Protein AF-A0A4Y2KLJ6-F1 (afdb_monomer_lite)

Radius of gyration: 30.74 Å; chains: 1; bounding box: 47×65×74 Å

Structure (mmCIF, N/CA/C/O backbone):
data_AF-A0A4Y2KLJ6-F1
#
_entry.id   AF-A0A4Y2KLJ6-F1
#
loop_
_atom_site.group_PDB
_atom_site.id
_atom_site.type_symbol
_atom_site.label_atom_id
_atom_site.label_alt_id
_atom_site.label_comp_id
_atom_site.label_asym_id
_atom_site.label_entity_id
_atom_site.label_seq_id
_atom_site.pdbx_PDB_ins_code
_atom_site.Cartn_x
_atom_site.Cartn_y
_atom_site.Cartn_z
_atom_site.occupancy
_atom_site.B_iso_or_equiv
_atom_site.auth_seq_id
_atom_site.auth_comp_id
_atom_site.auth_asym_id
_atom_site.auth_atom_id
_atom_site.pdbx_PDB_model_num
ATOM 1 N N . MET A 1 1 ? 21.757 -19.294 1.440 1.00 37.88 1 MET A N 1
ATOM 2 C CA . MET A 1 1 ? 22.045 -17.991 0.800 1.00 37.88 1 MET A CA 1
ATOM 3 C C . MET A 1 1 ? 21.871 -16.906 1.852 1.00 37.88 1 MET A C 1
ATOM 5 O O . MET A 1 1 ? 20.777 -16.775 2.381 1.00 37.88 1 MET A O 1
ATOM 9 N N . LEU A 1 2 ? 22.947 -16.217 2.240 1.00 45.12 2 LEU A N 1
ATOM 10 C CA . LEU A 1 2 ? 22.924 -15.221 3.318 1.00 45.12 2 LEU A CA 1
ATOM 11 C C . LEU A 1 2 ? 22.179 -13.954 2.871 1.00 45.12 2 LEU A C 1
ATOM 13 O O . LEU A 1 2 ? 22.654 -13.219 2.003 1.00 45.12 2 LEU A O 1
ATOM 17 N N . GLY A 1 3 ? 21.013 -13.710 3.471 1.00 47.66 3 GLY A N 1
ATOM 18 C CA . GLY A 1 3 ? 20.282 -12.454 3.339 1.00 47.66 3 GLY A CA 1
ATOM 19 C C . GLY A 1 3 ? 21.118 -11.306 3.898 1.00 47.66 3 GLY A C 1
ATOM 20 O O . GLY A 1 3 ? 21.545 -11.335 5.051 1.00 47.66 3 GLY A O 1
ATOM 21 N N . LYS A 1 4 ? 21.400 -10.297 3.072 1.00 58.03 4 LYS A N 1
ATOM 22 C CA . LYS A 1 4 ? 22.107 -9.094 3.522 1.00 58.03 4 LYS A CA 1
ATOM 23 C C . LYS A 1 4 ? 21.175 -8.294 4.430 1.00 58.03 4 LYS A C 1
ATOM 25 O O . LYS A 1 4 ? 20.073 -7.938 4.027 1.00 58.03 4 LYS A O 1
ATOM 30 N N . CYS A 1 5 ? 21.636 -8.001 5.643 1.00 45.81 5 CYS A N 1
ATOM 31 C CA . CYS A 1 5 ? 20.927 -7.161 6.601 1.00 45.81 5 CYS A CA 1
ATOM 32 C C . CYS A 1 5 ? 20.663 -5.763 6.004 1.00 45.81 5 CYS A C 1
ATOM 34 O O . CYS A 1 5 ? 21.572 -5.123 5.460 1.00 45.81 5 CYS A O 1
ATOM 36 N N . LEU A 1 6 ? 19.422 -5.277 6.113 1.00 54.56 6 LEU A N 1
ATOM 37 C CA . LEU A 1 6 ? 19.006 -3.955 5.626 1.00 54.56 6 LEU A CA 1
ATOM 38 C C . LEU A 1 6 ? 19.846 -2.832 6.266 1.00 54.56 6 LEU A C 1
ATOM 40 O O . LEU A 1 6 ? 20.219 -1.877 5.585 1.00 54.56 6 LEU A O 1
ATOM 44 N N . MET A 1 7 ? 20.261 -3.011 7.527 1.00 50.78 7 MET A N 1
ATOM 45 C CA . MET A 1 7 ? 21.171 -2.094 8.225 1.00 50.78 7 MET A CA 1
ATOM 46 C C . MET A 1 7 ? 22.551 -2.001 7.570 1.00 50.78 7 MET A C 1
ATOM 48 O O . MET A 1 7 ? 23.080 -0.904 7.405 1.00 50.78 7 MET A O 1
ATOM 52 N N . CYS A 1 8 ? 23.113 -3.117 7.096 1.00 51.12 8 CYS A N 1
ATOM 53 C CA . CYS A 1 8 ? 24.394 -3.102 6.380 1.00 51.12 8 CYS A CA 1
ATOM 54 C C . CYS A 1 8 ? 24.292 -2.397 5.018 1.00 51.12 8 CYS A C 1
ATOM 56 O O . CYS A 1 8 ? 25.277 -1.850 4.526 1.00 51.12 8 CYS A O 1
ATOM 58 N N . THR A 1 9 ? 23.107 -2.402 4.402 1.00 56.25 9 THR A N 1
ATOM 59 C CA . THR A 1 9 ? 22.861 -1.735 3.114 1.00 56.25 9 THR A CA 1
ATOM 60 C C . THR A 1 9 ? 22.688 -0.224 3.291 1.00 56.25 9 THR A C 1
ATOM 62 O O . THR A 1 9 ? 23.168 0.550 2.465 1.00 56.25 9 THR A O 1
ATOM 65 N N . LEU A 1 10 ? 22.070 0.206 4.397 1.00 55.09 10 LEU A N 1
ATOM 66 C CA . LEU A 1 10 ? 21.940 1.619 4.758 1.00 55.09 10 LEU A CA 1
ATOM 67 C C . LEU A 1 10 ? 23.275 2.221 5.218 1.00 55.09 10 LEU A C 1
ATOM 69 O O . LEU A 1 10 ? 23.606 3.319 4.777 1.00 55.09 10 LEU A O 1
ATOM 73 N N . ASN A 1 11 ? 24.089 1.495 5.996 1.00 49.66 11 ASN A N 1
ATOM 74 C CA . ASN A 1 11 ? 25.393 1.994 6.460 1.00 49.66 11 ASN A CA 1
ATOM 75 C C . ASN A 1 11 ? 26.340 2.358 5.304 1.00 49.66 11 ASN A C 1
ATOM 77 O O . ASN A 1 11 ? 26.955 3.420 5.326 1.00 49.66 11 ASN A O 1
ATOM 81 N N . LYS A 1 12 ? 26.361 1.560 4.226 1.00 51.19 12 LYS A N 1
ATOM 82 C CA . LYS A 1 12 ? 27.121 1.883 3.000 1.00 51.19 12 LYS A CA 1
ATOM 83 C C . LYS A 1 12 ? 26.663 3.175 2.313 1.00 51.19 12 LYS A C 1
ATOM 85 O O . LYS A 1 12 ? 27.420 3.784 1.563 1.00 51.19 12 LYS A O 1
ATOM 90 N N . ARG A 1 13 ? 25.414 3.599 2.534 1.00 51.31 13 ARG A N 1
ATOM 91 C CA . ARG A 1 13 ? 24.865 4.858 2.009 1.00 51.31 13 ARG A CA 1
ATOM 92 C C . ARG A 1 13 ? 25.267 6.061 2.870 1.00 51.31 13 A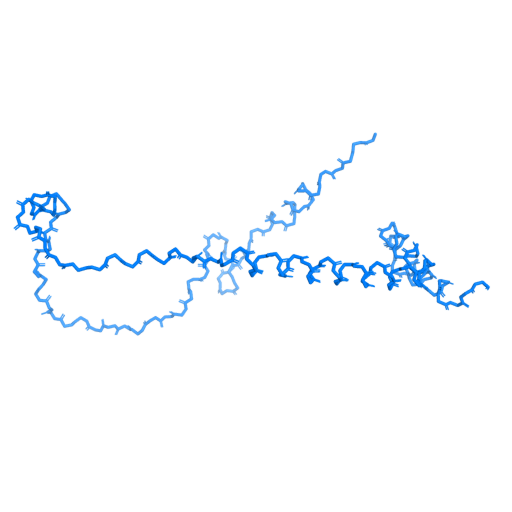RG A C 1
ATOM 94 O O . ARG A 1 13 ? 25.437 7.146 2.323 1.00 51.31 13 ARG A O 1
ATOM 101 N N . PHE A 1 14 ? 25.463 5.850 4.173 1.00 52.38 14 PHE A N 1
ATOM 102 C CA . PHE A 1 14 ? 25.909 6.857 5.146 1.00 52.38 14 PHE A CA 1
ATOM 103 C C . PHE A 1 14 ? 27.439 6.990 5.266 1.00 52.38 14 PHE A C 1
ATOM 105 O O . PHE A 1 14 ? 27.917 7.961 5.844 1.00 52.38 14 PHE A O 1
ATOM 112 N N . GLU A 1 15 ? 28.225 6.086 4.668 1.00 51.41 15 GLU A N 1
ATOM 113 C CA . GLU A 1 15 ? 29.695 6.207 4.587 1.00 51.41 15 GLU A CA 1
ATOM 114 C C . GLU A 1 15 ? 30.175 7.458 3.825 1.00 51.41 15 GLU A C 1
ATOM 116 O O . GLU A 1 15 ? 31.331 7.866 3.957 1.00 51.41 15 GLU A O 1
ATOM 121 N N . ARG A 1 16 ? 29.296 8.134 3.072 1.00 56.25 16 ARG A N 1
ATOM 122 C CA . ARG A 1 16 ? 29.578 9.494 2.601 1.00 56.25 16 ARG A CA 1
ATOM 123 C C . ARG A 1 16 ? 29.320 10.468 3.743 1.00 56.25 16 ARG A C 1
ATOM 125 O O . ARG A 1 16 ? 28.191 10.910 3.940 1.00 56.25 16 ARG A O 1
ATOM 132 N N . LYS A 1 17 ? 30.379 10.827 4.472 1.00 57.84 17 LYS A N 1
ATOM 133 C CA . LYS A 1 17 ? 30.322 11.923 5.446 1.00 57.84 17 LYS A CA 1
ATOM 134 C C . LYS A 1 17 ? 29.745 13.171 4.754 1.00 57.84 17 LYS A C 1
ATOM 136 O O . LYS A 1 17 ? 30.293 13.565 3.717 1.00 57.84 17 LYS A O 1
ATOM 141 N N . PRO A 1 18 ? 28.661 13.777 5.272 1.00 65.19 18 PRO A N 1
ATOM 142 C CA . PRO A 1 18 ? 28.115 14.994 4.691 1.00 65.19 18 PRO A CA 1
ATOM 143 C C . PRO A 1 18 ? 29.198 16.075 4.714 1.00 65.19 18 PRO A C 1
ATOM 145 O O . PRO A 1 18 ? 29.847 16.300 5.739 1.00 65.19 18 PRO A O 1
ATOM 148 N N . LYS A 1 19 ? 29.433 16.687 3.554 1.00 67.38 19 LYS A N 1
ATOM 149 C CA . LYS A 1 19 ? 30.350 17.816 3.405 1.00 67.38 19 LYS A CA 1
ATOM 150 C C . LYS A 1 19 ? 29.573 19.096 3.654 1.00 67.38 19 LYS A C 1
ATOM 152 O O . LYS A 1 19 ? 28.435 19.215 3.208 1.00 67.38 19 LYS A O 1
ATOM 157 N N . CYS A 1 20 ? 30.185 20.047 4.346 1.00 67.12 20 CYS A N 1
ATOM 158 C CA . CYS A 1 20 ? 29.628 21.387 4.453 1.00 67.12 20 CYS A CA 1
ATOM 159 C C . CYS A 1 20 ? 29.524 22.003 3.049 1.00 67.12 20 CYS A C 1
ATOM 161 O O . CYS A 1 20 ? 30.530 22.084 2.348 1.00 67.12 20 CYS A O 1
ATOM 163 N N . GLU A 1 21 ? 28.342 22.463 2.640 1.00 61.34 21 GLU A N 1
ATOM 164 C CA . GLU A 1 21 ? 28.148 23.094 1.322 1.00 61.34 21 GLU A CA 1
ATOM 165 C C . GLU A 1 21 ? 28.943 24.399 1.166 1.00 61.34 21 GLU A C 1
ATOM 167 O O . GLU A 1 21 ? 29.228 24.814 0.049 1.00 61.34 21 GLU A O 1
ATOM 172 N N . ASN A 1 22 ? 29.349 25.019 2.280 1.00 55.06 22 ASN A N 1
ATOM 173 C CA . ASN A 1 22 ? 30.054 26.298 2.282 1.00 55.06 22 ASN A CA 1
ATOM 174 C C . ASN A 1 22 ? 31.592 26.160 2.277 1.00 55.06 22 ASN A C 1
ATOM 176 O O . ASN A 1 22 ? 32.279 27.046 1.784 1.00 55.06 22 ASN A O 1
ATOM 180 N N . CYS A 1 23 ? 32.153 25.070 2.821 1.00 73.62 23 CYS A N 1
ATOM 181 C CA . CYS A 1 23 ? 33.615 24.881 2.897 1.00 73.62 23 CYS A CA 1
ATOM 182 C C . CYS A 1 23 ? 34.134 23.520 2.404 1.00 73.62 23 CYS A C 1
ATOM 184 O O . CYS A 1 23 ? 35.340 23.327 2.307 1.00 73.62 23 CYS A O 1
ATOM 186 N N . GLY A 1 24 ? 33.265 22.560 2.079 1.00 61.75 24 GLY A N 1
ATOM 187 C CA . GLY A 1 24 ? 33.649 21.261 1.513 1.00 61.75 24 GLY A CA 1
ATOM 188 C C . GLY A 1 24 ? 34.260 20.251 2.496 1.00 61.75 24 GLY A C 1
AT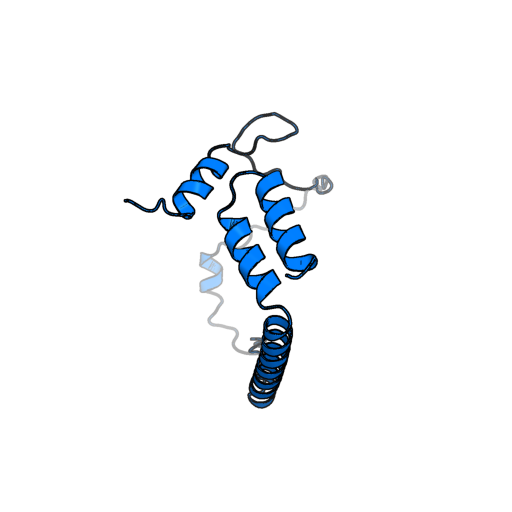OM 189 O O . GLY A 1 24 ? 34.492 19.102 2.107 1.00 61.75 24 GLY A O 1
ATOM 190 N N . GLU A 1 25 ? 34.484 20.631 3.756 1.00 67.00 25 GLU A N 1
ATOM 191 C CA . GLU A 1 25 ? 35.043 19.762 4.798 1.00 67.00 25 GLU A CA 1
ATOM 192 C C . GLU A 1 25 ? 33.980 18.865 5.459 1.00 67.00 25 GLU A C 1
ATOM 194 O O . GLU A 1 25 ? 32.787 19.183 5.497 1.00 67.00 25 GLU A O 1
ATOM 199 N N . THR A 1 26 ? 34.419 17.719 5.993 1.00 66.00 26 THR A N 1
ATOM 200 C CA . THR A 1 26 ? 33.578 16.762 6.731 1.00 66.00 26 THR A CA 1
ATOM 201 C C . THR A 1 26 ? 33.891 16.830 8.222 1.00 66.00 26 THR A C 1
ATOM 203 O O . THR A 1 26 ? 35.043 16.616 8.590 1.00 66.00 26 THR A O 1
ATOM 206 N N . GLY A 1 27 ? 32.890 17.030 9.085 1.00 63.69 27 GLY A N 1
ATOM 207 C CA . GLY A 1 27 ? 33.089 16.979 10.545 1.00 63.69 27 GLY A CA 1
ATOM 208 C C . GLY A 1 27 ? 32.370 18.051 11.364 1.00 63.69 27 GLY A C 1
ATOM 209 O O . GLY A 1 27 ? 32.387 17.971 12.589 1.00 63.69 27 GLY A O 1
ATOM 210 N N . HIS A 1 28 ? 31.699 19.013 10.726 1.00 55.03 28 HIS A N 1
ATOM 211 C CA . HIS A 1 28 ? 30.975 20.072 11.430 1.00 55.03 28 HIS A CA 1
ATOM 212 C C . HIS A 1 28 ? 29.508 20.103 10.997 1.00 55.03 28 HIS A C 1
ATOM 214 O O . HIS A 1 28 ? 29.199 20.261 9.817 1.00 55.03 28 HIS A O 1
ATOM 220 N N . LEU A 1 29 ? 28.596 19.945 11.960 1.00 53.91 29 LEU A N 1
ATOM 221 C CA . LEU A 1 29 ? 27.190 20.284 11.764 1.00 53.91 29 LEU A CA 1
ATOM 222 C C . LEU A 1 29 ? 27.107 21.811 11.695 1.00 53.91 29 LEU A C 1
ATOM 224 O O . LEU A 1 29 ? 27.575 22.492 12.608 1.00 53.91 29 LEU A O 1
ATOM 228 N N . ALA A 1 30 ? 26.570 22.342 10.597 1.00 51.56 30 ALA A N 1
ATOM 229 C CA . ALA A 1 30 ? 26.418 23.777 10.402 1.00 51.56 30 ALA A CA 1
ATOM 230 C C . ALA A 1 30 ? 25.616 24.377 11.569 1.00 51.56 30 ALA A C 1
ATOM 232 O O . ALA A 1 30 ? 24.426 24.102 11.730 1.00 51.56 30 ALA A O 1
ATOM 233 N N . ALA A 1 31 ? 26.284 25.178 12.402 1.00 50.94 31 ALA A N 1
ATOM 234 C CA . ALA A 1 31 ? 25.640 25.927 13.467 1.00 50.94 31 ALA A CA 1
ATOM 235 C C . ALA A 1 31 ? 24.716 26.975 12.831 1.00 50.94 31 ALA A C 1
ATOM 237 O O . ALA A 1 31 ? 25.163 27.877 12.120 1.00 50.94 31 ALA A O 1
ATOM 238 N N . GLY A 1 32 ? 23.411 26.811 13.039 1.00 49.94 32 GLY A N 1
ATOM 239 C CA . GLY A 1 32 ? 22.394 27.717 12.527 1.00 49.94 32 GLY A CA 1
ATOM 240 C C . GLY A 1 32 ? 22.556 29.141 13.066 1.00 49.94 32 GLY A C 1
ATOM 241 O O . GLY A 1 32 ? 22.803 29.331 14.249 1.00 49.94 32 GLY A O 1
ATOM 242 N N . LYS A 1 33 ? 22.370 30.104 12.153 1.00 49.88 33 LYS A N 1
ATOM 243 C CA . LYS A 1 33 ? 22.026 31.530 12.324 1.00 49.88 33 LYS A CA 1
ATOM 244 C C . LYS A 1 33 ? 22.775 32.300 13.427 1.00 49.88 33 LYS A C 1
ATOM 246 O O . LYS A 1 33 ? 22.534 32.139 14.617 1.00 49.88 33 LYS A O 1
ATOM 251 N N . ALA A 1 34 ? 23.607 33.247 12.989 1.00 52.81 34 ALA A N 1
ATOM 252 C CA . ALA A 1 34 ? 24.262 34.233 13.842 1.00 52.81 34 ALA A CA 1
ATOM 253 C C . ALA A 1 34 ? 23.248 34.992 14.721 1.00 52.81 34 ALA A C 1
ATOM 255 O O . ALA A 1 34 ? 22.353 35.672 14.219 1.00 52.81 34 ALA A O 1
ATOM 256 N N . LEU A 1 35 ? 23.422 34.886 16.038 1.00 58.53 35 LEU A N 1
ATOM 257 C CA . LEU A 1 35 ? 22.804 35.777 17.018 1.00 58.53 35 LEU A CA 1
ATOM 258 C C . LEU A 1 35 ? 23.509 37.145 16.959 1.00 58.53 35 LEU A C 1
ATOM 260 O O . LEU A 1 35 ? 24.723 37.186 16.734 1.00 58.53 35 LEU A O 1
ATOM 264 N N . PRO A 1 36 ? 22.797 38.270 17.156 1.00 51.47 36 PRO A N 1
ATOM 265 C CA . PRO A 1 36 ? 23.413 39.590 17.114 1.00 51.47 36 PRO A CA 1
ATOM 266 C C . PRO A 1 36 ? 24.541 39.700 18.147 1.00 51.47 36 PRO A C 1
ATOM 268 O O . PRO A 1 36 ? 24.397 39.305 19.305 1.00 51.47 36 PRO A O 1
ATOM 271 N N . VAL A 1 37 ? 25.674 40.257 17.713 1.00 47.09 37 VAL A N 1
ATOM 272 C CA . VAL A 1 37 ? 26.831 40.537 18.567 1.00 47.09 37 VAL A CA 1
ATOM 273 C C . VAL A 1 37 ? 26.428 41.582 19.605 1.00 47.09 37 VAL A C 1
ATOM 275 O O . VAL A 1 37 ? 26.366 42.778 19.321 1.00 47.09 37 VAL A O 1
ATOM 278 N N . ILE A 1 38 ? 26.163 41.130 20.829 1.00 55.69 38 ILE A N 1
ATOM 279 C CA . ILE A 1 38 ? 26.027 42.005 21.992 1.00 55.69 38 ILE A CA 1
ATOM 280 C C . ILE A 1 38 ? 27.408 42.623 22.248 1.00 55.69 38 ILE A C 1
ATOM 282 O O . ILE A 1 38 ? 28.347 41.936 22.659 1.00 55.69 38 ILE A O 1
ATOM 286 N N . LYS A 1 39 ? 27.558 43.925 21.980 1.00 49.78 39 LYS A N 1
ATOM 287 C CA . LYS A 1 39 ? 28.754 44.682 22.375 1.00 49.78 39 LYS A CA 1
ATOM 288 C C . LYS A 1 39 ? 28.840 44.669 23.904 1.00 49.78 39 LYS A C 1
ATOM 290 O O . LYS A 1 39 ? 27.878 45.028 24.578 1.00 49.78 39 LYS A O 1
ATOM 295 N N . LYS A 1 40 ? 29.980 44.238 24.451 1.00 50.59 40 LYS A N 1
ATOM 296 C CA . LYS A 1 40 ? 30.223 44.194 25.899 1.00 50.59 40 LYS A CA 1
ATOM 297 C C . LYS A 1 40 ? 30.179 45.612 26.478 1.00 50.59 40 LYS A C 1
ATOM 299 O O . LYS A 1 40 ? 31.126 46.372 26.303 1.00 50.59 40 LYS A O 1
ATOM 304 N N . THR A 1 41 ? 29.122 45.955 27.203 1.00 51.72 41 THR A N 1
ATOM 305 C CA . THR A 1 41 ? 29.221 46.916 28.307 1.00 51.72 41 THR A CA 1
ATOM 306 C C . THR A 1 41 ? 29.976 46.244 29.463 1.00 51.72 41 THR A C 1
ATOM 308 O O . THR A 1 41 ? 29.824 45.032 29.661 1.00 51.72 41 THR A O 1
ATOM 311 N N . PRO A 1 42 ? 30.821 46.964 30.224 1.00 46.62 42 PRO A N 1
ATOM 312 C CA . PRO A 1 42 ? 31.523 46.393 31.366 1.00 46.62 42 PRO A CA 1
ATOM 313 C C . PRO A 1 42 ? 30.525 46.210 32.514 1.00 46.62 42 PRO A C 1
ATOM 315 O O . PRO A 1 42 ? 30.407 47.042 33.405 1.00 46.62 42 PRO A O 1
ATOM 318 N N . SER A 1 43 ? 29.753 45.126 32.468 1.00 49.00 43 SER A N 1
ATOM 319 C CA . SER A 1 43 ? 28.960 44.684 33.609 1.00 49.00 43 SER A CA 1
ATOM 320 C C . SER A 1 43 ? 29.891 43.940 34.559 1.00 49.00 43 SER A C 1
ATOM 322 O O . SER A 1 43 ? 30.439 42.887 34.222 1.00 49.00 43 SER A O 1
ATOM 324 N N . THR A 1 44 ? 30.121 44.532 35.727 1.00 55.47 44 THR A N 1
ATOM 325 C CA . THR A 1 44 ? 30.871 43.968 36.847 1.00 55.47 44 THR A CA 1
ATOM 326 C C . THR A 1 44 ? 30.257 42.615 37.212 1.00 55.47 44 THR A C 1
ATOM 328 O O . THR A 1 44 ? 29.229 42.545 37.882 1.00 55.47 44 THR A O 1
ATOM 331 N N . ARG A 1 45 ? 30.845 41.519 36.716 1.00 46.97 45 ARG A N 1
ATOM 332 C CA . ARG A 1 45 ? 30.406 40.156 37.035 1.00 46.97 45 ARG A CA 1
ATOM 333 C C . ARG A 1 45 ? 30.554 39.957 38.542 1.00 46.97 45 ARG A C 1
ATOM 335 O O . ARG A 1 45 ? 31.669 39.830 39.039 1.00 46.97 45 ARG A O 1
ATOM 342 N N . GLN A 1 46 ? 29.435 39.919 39.258 1.00 57.38 46 GLN A N 1
ATOM 343 C CA . GLN A 1 46 ? 29.410 39.401 40.621 1.00 57.38 46 GLN A CA 1
ATOM 344 C C . GLN A 1 46 ? 29.874 37.934 40.567 1.00 57.38 46 GLN A C 1
ATOM 346 O O . GLN A 1 46 ? 29.376 37.184 39.717 1.00 57.38 46 GLN A O 1
ATOM 351 N N . PRO A 1 47 ? 30.840 37.507 41.400 1.00 57.31 47 PRO A N 1
ATOM 352 C CA . PRO A 1 47 ? 31.262 36.115 41.453 1.00 57.31 47 PRO A CA 1
ATOM 353 C C . PRO A 1 47 ? 30.064 35.240 41.839 1.00 57.31 47 PRO A C 1
ATOM 355 O O . PRO A 1 47 ? 29.611 35.253 42.981 1.00 57.31 47 PRO A O 1
ATOM 358 N N . GLY A 1 48 ? 29.513 34.503 40.873 1.00 56.44 48 GLY A N 1
ATOM 359 C CA . GLY A 1 48 ? 28.434 33.555 41.133 1.00 56.44 48 GLY A CA 1
ATOM 360 C C . GLY A 1 48 ? 28.921 32.463 42.084 1.00 56.44 48 GLY A C 1
ATOM 361 O O . GLY A 1 48 ? 29.994 31.889 41.869 1.00 56.44 48 GLY A O 1
ATOM 362 N N . LYS A 1 49 ? 28.143 32.193 43.139 1.00 65.25 49 LYS A N 1
ATOM 363 C CA . LYS A 1 49 ? 28.406 31.115 44.101 1.00 65.25 49 LYS A CA 1
ATOM 364 C C . LYS A 1 49 ? 28.663 29.801 43.349 1.00 65.25 49 LYS A C 1
ATOM 366 O O . LYS A 1 49 ? 27.906 29.427 42.453 1.00 65.25 49 LYS A O 1
ATOM 371 N N . ARG A 1 50 ? 29.754 29.106 43.687 1.00 65.19 50 ARG A N 1
ATOM 372 C CA . ARG A 1 50 ? 30.110 27.811 43.075 1.00 65.19 50 ARG A CA 1
ATOM 373 C C . ARG A 1 50 ? 29.117 26.738 43.533 1.00 65.19 50 ARG A C 1
ATOM 375 O O . ARG A 1 50 ? 28.621 26.812 44.649 1.00 65.19 50 ARG A O 1
ATOM 382 N N . TYR A 1 51 ? 28.876 25.719 42.706 1.00 50.53 51 TYR A N 1
ATOM 383 C CA . TYR A 1 51 ? 27.885 24.644 42.919 1.00 50.53 51 TYR A CA 1
ATOM 384 C C . TYR A 1 51 ? 27.928 24.002 44.327 1.00 50.53 51 TYR A C 1
ATOM 386 O O . TYR A 1 51 ? 26.893 23.655 44.883 1.00 50.53 51 TYR A O 1
ATOM 394 N N . ALA A 1 52 ? 29.108 23.939 44.957 1.00 56.81 52 ALA A N 1
ATOM 395 C CA . ALA A 1 52 ? 29.289 23.444 46.327 1.00 56.81 52 ALA A CA 1
ATOM 396 C C . ALA A 1 52 ? 28.650 24.329 47.424 1.00 56.81 52 ALA A C 1
ATOM 398 O O . ALA A 1 52 ? 28.311 23.830 48.490 1.00 56.81 52 ALA A O 1
ATOM 399 N N . GLN A 1 53 ? 28.446 25.626 47.174 1.00 58.16 53 GLN A N 1
ATOM 400 C CA . GLN A 1 53 ? 27.787 26.553 48.106 1.00 58.16 53 GLN A CA 1
A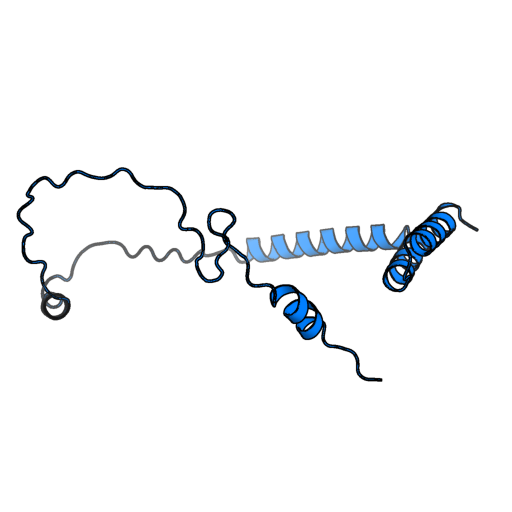TOM 401 C C . GLN A 1 53 ? 26.253 26.487 48.023 1.00 58.16 53 GLN A C 1
ATOM 403 O O . GLN A 1 53 ? 25.584 26.856 48.980 1.00 58.16 53 GLN A O 1
ATOM 408 N N . ALA A 1 54 ? 25.683 25.976 46.925 1.00 57.66 54 ALA A N 1
ATOM 409 C CA . ALA A 1 54 ? 24.231 25.831 46.763 1.00 57.66 54 ALA A CA 1
ATOM 410 C C . ALA A 1 54 ? 23.649 24.612 47.508 1.00 57.66 54 ALA A C 1
ATOM 412 O O . ALA A 1 54 ? 22.439 24.526 47.697 1.00 57.66 54 ALA A O 1
ATOM 413 N N . ALA A 1 55 ? 24.497 23.671 47.938 1.00 56.56 55 ALA A N 1
ATOM 414 C CA . ALA A 1 55 ? 24.086 22.507 48.724 1.00 56.56 55 ALA A CA 1
ATOM 415 C C . ALA A 1 55 ? 23.994 22.796 50.236 1.00 56.56 55 ALA A C 1
ATOM 417 O O . ALA A 1 55 ? 23.257 22.108 50.933 1.00 56.56 55 ALA A O 1
ATOM 418 N N . ALA A 1 56 ? 24.696 23.822 50.736 1.00 55.38 56 ALA A N 1
ATOM 419 C CA . ALA A 1 56 ? 24.686 24.202 52.153 1.00 55.38 56 ALA A CA 1
ATOM 420 C C . ALA A 1 56 ? 23.523 25.144 52.535 1.00 55.38 56 ALA A C 1
ATOM 422 O O . ALA A 1 56 ? 23.138 25.195 53.697 1.00 55.38 56 ALA A O 1
ATOM 423 N N . ASP A 1 57 ? 22.931 25.853 51.564 1.00 52.38 57 ASP A N 1
ATOM 424 C CA . ASP A 1 57 ? 21.813 26.792 51.785 1.00 52.38 57 ASP A CA 1
ATOM 425 C C . ASP A 1 57 ? 20.424 26.095 51.802 1.00 52.38 57 ASP A C 1
ATOM 427 O O . ASP A 1 57 ? 19.403 26.751 52.005 1.00 52.38 57 ASP A O 1
ATOM 431 N N . LYS A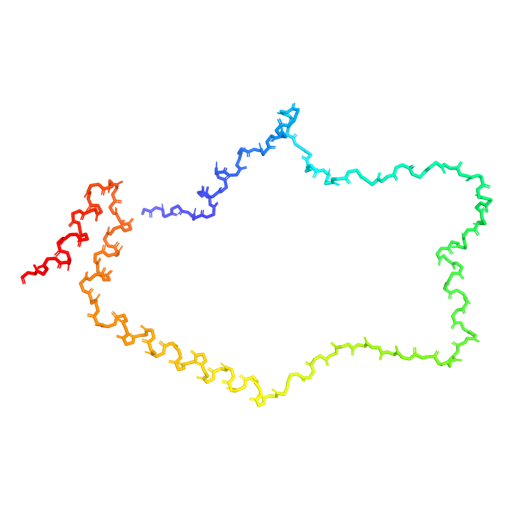 1 58 ? 20.348 24.763 51.614 1.00 53.06 58 LYS A N 1
ATOM 432 C CA . LYS A 1 58 ? 19.072 24.012 51.558 1.00 53.06 58 LYS A CA 1
ATOM 433 C C . LYS A 1 58 ? 18.466 23.638 52.916 1.00 53.06 58 LYS A C 1
ATOM 435 O O . LYS A 1 58 ? 17.346 23.148 52.946 1.00 53.06 58 LYS A O 1
ATOM 440 N N . THR A 1 59 ? 19.141 23.888 54.036 1.00 48.78 59 THR A N 1
ATOM 441 C CA . THR A 1 59 ? 18.621 23.553 55.378 1.00 48.78 59 THR A CA 1
ATOM 442 C C . THR A 1 59 ? 17.939 24.722 56.091 1.00 48.78 59 THR A C 1
ATOM 444 O O . THR A 1 59 ? 17.858 24.707 57.317 1.00 48.78 59 THR A O 1
ATOM 447 N N . LYS A 1 60 ? 17.471 25.760 55.376 1.00 50.25 60 LYS A N 1
ATOM 448 C CA . LYS A 1 60 ? 16.805 26.888 56.054 1.00 50.25 60 LYS A CA 1
ATOM 449 C C . LYS A 1 60 ? 15.557 27.504 55.423 1.00 50.25 60 LYS A C 1
ATOM 451 O O . LYS A 1 60 ? 15.062 28.454 56.007 1.00 50.25 60 LYS A O 1
ATOM 456 N N . ASN A 1 61 ? 15.015 26.990 54.321 1.00 40.16 61 ASN A N 1
ATOM 457 C CA . ASN A 1 61 ? 13.725 27.471 53.808 1.00 40.16 61 ASN A CA 1
ATOM 458 C C . ASN A 1 61 ? 12.892 26.291 53.298 1.00 40.16 61 ASN A C 1
ATOM 460 O O . ASN A 1 61 ? 12.833 26.023 52.099 1.00 40.16 61 ASN A O 1
ATOM 464 N N . GLU A 1 62 ? 12.287 25.560 54.232 1.00 47.53 62 GLU A N 1
ATOM 465 C CA . GLU A 1 62 ? 10.968 24.994 53.969 1.00 47.53 62 GLU A CA 1
ATOM 466 C C . GLU A 1 62 ? 9.986 26.157 53.782 1.00 47.53 62 GLU A C 1
ATOM 468 O O . GLU A 1 62 ? 10.113 27.184 54.446 1.00 47.53 62 GLU A O 1
ATOM 473 N N . GLU A 1 63 ? 9.019 25.933 52.895 1.00 44.53 63 GLU A N 1
ATOM 474 C CA . GLU A 1 63 ? 7.792 26.700 52.670 1.00 44.53 63 GLU A CA 1
ATOM 475 C C . GLU A 1 63 ? 7.717 27.486 51.342 1.00 44.53 63 GLU A C 1
ATOM 477 O O . GLU A 1 63 ? 8.430 28.453 51.091 1.00 44.53 63 GLU A O 1
ATOM 482 N N . GLN A 1 64 ? 6.754 27.033 50.522 1.00 41.28 64 GLN A N 1
ATOM 483 C CA . GLN A 1 64 ? 6.135 27.669 49.350 1.00 41.28 64 GLN A CA 1
ATOM 484 C C . GLN A 1 64 ? 6.871 27.607 47.995 1.00 41.28 64 GLN A C 1
ATOM 486 O O . GLN A 1 64 ? 7.587 28.519 47.594 1.00 41.28 64 GLN A O 1
ATOM 491 N N . THR A 1 65 ? 6.484 26.636 47.154 1.00 35.28 65 THR A N 1
ATOM 492 C CA . THR A 1 65 ? 5.499 26.847 46.057 1.00 35.28 65 THR A CA 1
ATOM 493 C C . THR A 1 65 ? 5.740 25.876 44.893 1.00 35.28 65 THR A C 1
ATOM 495 O O . THR A 1 65 ? 6.721 25.996 44.168 1.00 35.28 65 THR A O 1
ATOM 498 N N . GLY A 1 66 ? 4.758 25.001 44.649 1.00 33.25 66 GLY A N 1
ATOM 499 C CA . GLY A 1 66 ? 4.329 24.616 43.300 1.00 33.25 66 GLY A CA 1
ATOM 500 C C . GLY A 1 66 ? 5.206 23.636 42.526 1.00 33.25 66 GLY A C 1
ATOM 501 O O . GLY A 1 66 ? 5.807 24.002 41.518 1.00 33.25 66 GLY A O 1
ATOM 502 N N . GLU A 1 67 ? 5.154 22.363 42.906 1.00 42.69 67 GLU A N 1
ATOM 503 C CA . GLU A 1 67 ? 5.380 21.261 41.972 1.00 42.69 67 GLU A CA 1
ATOM 504 C C . GLU A 1 67 ? 4.357 21.367 40.826 1.00 42.69 67 GLU A C 1
ATOM 506 O O . GLU A 1 67 ? 3.152 21.211 41.015 1.00 42.69 67 GLU A O 1
ATOM 511 N N . LYS A 1 68 ? 4.828 21.678 39.616 1.00 46.72 68 LYS A N 1
ATOM 512 C CA . LYS A 1 68 ? 4.119 21.344 38.374 1.00 46.72 68 LYS A CA 1
ATOM 513 C C . LYS A 1 68 ? 4.878 20.221 37.687 1.00 46.72 68 LYS A C 1
ATOM 515 O O . LYS A 1 68 ? 5.470 20.410 36.626 1.00 46.72 68 LYS A O 1
ATOM 520 N N . GLU A 1 69 ? 4.838 19.045 38.299 1.00 45.00 69 GLU A N 1
ATOM 521 C CA . GLU A 1 69 ? 4.915 17.812 37.528 1.00 45.00 69 GLU A CA 1
ATOM 522 C C . GLU A 1 69 ? 3.611 17.713 36.734 1.00 45.00 69 GLU A C 1
ATOM 524 O O . GLU A 1 69 ? 2.519 17.551 37.272 1.00 45.00 69 GLU A O 1
ATOM 529 N N . THR A 1 70 ? 3.712 17.926 35.426 1.00 43.22 70 THR A N 1
ATOM 530 C CA . THR A 1 70 ? 2.615 17.679 34.491 1.00 43.22 70 THR A CA 1
ATOM 531 C C . THR A 1 70 ? 2.575 16.182 34.218 1.00 43.22 70 THR A C 1
ATOM 533 O O . THR A 1 70 ? 2.988 15.709 33.165 1.00 43.22 70 THR A O 1
ATOM 536 N N . GLU A 1 71 ? 2.089 15.422 35.196 1.00 46.88 71 GLU A N 1
ATOM 537 C CA . GLU A 1 71 ? 1.597 14.076 34.947 1.00 46.88 71 GLU A CA 1
ATOM 538 C C . GLU A 1 71 ? 0.259 14.229 34.215 1.00 46.88 71 GLU A C 1
ATOM 540 O O . GLU A 1 71 ? -0.772 14.580 34.795 1.00 46.88 71 GLU A O 1
ATOM 545 N N . ALA A 1 72 ? 0.292 14.064 32.893 1.00 54.09 72 ALA A N 1
ATOM 546 C CA . ALA A 1 72 ? -0.912 13.946 32.092 1.00 54.09 72 ALA A CA 1
ATOM 547 C C . ALA A 1 72 ? -1.645 12.669 32.528 1.00 54.09 72 ALA A C 1
ATOM 549 O O . ALA A 1 72 ? -1.395 11.585 32.001 1.00 54.09 72 ALA A O 1
ATOM 550 N N . LYS A 1 73 ? -2.555 12.809 33.499 1.00 55.53 73 LYS A N 1
ATOM 551 C CA . LYS A 1 73 ? -3.653 11.869 33.735 1.00 55.53 73 LYS A CA 1
ATOM 552 C C . LYS A 1 73 ? -4.494 11.841 32.467 1.00 55.53 73 LYS A C 1
ATOM 554 O O . LYS A 1 73 ? -5.443 12.602 32.308 1.00 55.53 73 LYS A O 1
ATOM 559 N N . THR A 1 74 ? -4.060 11.026 31.518 1.00 61.75 74 THR A N 1
ATOM 560 C CA . THR A 1 74 ? -4.868 10.685 30.360 1.00 61.75 74 THR A CA 1
ATOM 561 C C . THR A 1 74 ? -5.947 9.776 30.913 1.00 61.75 74 THR A C 1
ATOM 563 O O . THR A 1 74 ? -5.634 8.714 31.443 1.00 61.75 74 THR A O 1
ATOM 566 N N . ASP A 1 75 ? -7.184 10.256 30.888 1.00 75.56 75 ASP A N 1
ATOM 567 C CA . ASP A 1 75 ? -8.353 9.495 31.304 1.00 75.56 75 ASP A CA 1
ATOM 568 C C . ASP A 1 75 ? -8.346 8.139 30.576 1.00 75.56 75 ASP A C 1
ATOM 570 O O . ASP A 1 75 ? -8.193 8.099 29.348 1.00 75.56 75 ASP A O 1
ATOM 574 N N . GLU A 1 76 ? -8.430 7.029 31.316 1.00 76.75 76 GLU A N 1
ATOM 575 C CA . GLU A 1 76 ? -8.419 5.677 30.740 1.00 76.75 76 GLU A CA 1
ATOM 576 C C . GLU A 1 76 ? -9.524 5.525 29.681 1.00 76.75 76 GLU A C 1
ATOM 578 O O . GLU A 1 76 ? -9.318 4.873 28.652 1.00 76.75 76 GLU A O 1
ATOM 583 N N . ASP A 1 77 ? -10.640 6.240 29.859 1.00 75.56 77 ASP A N 1
ATOM 584 C CA . ASP A 1 77 ? -11.746 6.310 28.905 1.00 75.56 77 ASP A CA 1
ATOM 585 C C . ASP A 1 77 ? -11.325 6.957 27.574 1.00 75.56 77 ASP A C 1
ATOM 587 O O . ASP A 1 77 ? -11.747 6.538 26.489 1.00 75.56 77 ASP A O 1
ATOM 591 N N . THR A 1 78 ? -10.416 7.934 27.616 1.00 85.88 78 THR A N 1
ATOM 592 C CA . THR A 1 78 ? -9.854 8.562 26.410 1.00 85.88 78 THR A CA 1
ATOM 593 C C . THR A 1 78 ? -8.899 7.611 25.683 1.00 85.88 78 THR A C 1
ATOM 595 O O . THR A 1 78 ? -8.851 7.575 24.454 1.00 85.88 78 THR A O 1
ATOM 598 N N . VAL A 1 79 ? -8.140 6.790 26.410 1.00 89.62 79 VAL A N 1
ATOM 599 C CA . VAL A 1 79 ? -7.247 5.793 25.793 1.00 89.62 79 VAL A CA 1
ATOM 600 C C . VAL A 1 79 ? -8.055 4.677 25.124 1.00 89.62 79 VAL A C 1
ATOM 602 O O . VAL A 1 79 ? -7.758 4.291 23.990 1.00 89.62 79 VAL A O 1
ATOM 605 N N . LEU A 1 80 ? -9.105 4.191 25.790 1.00 90.75 80 LEU A N 1
ATOM 606 C CA . LEU A 1 80 ? -9.981 3.141 25.270 1.00 90.75 80 LEU A CA 1
ATOM 607 C C . LEU A 1 80 ? -10.720 3.584 23.998 1.00 90.75 80 LEU A C 1
ATOM 609 O O . LEU A 1 80 ? -10.794 2.827 23.026 1.00 90.75 80 LEU A O 1
ATOM 613 N N . THR A 1 81 ? -11.250 4.809 23.988 1.00 92.62 81 THR A N 1
ATOM 614 C CA . THR A 1 81 ? -11.938 5.381 22.818 1.00 92.62 81 THR A CA 1
ATOM 615 C C . THR A 1 81 ? -10.990 5.524 21.629 1.00 92.62 81 THR A C 1
ATOM 617 O O . THR A 1 81 ? -11.278 4.980 20.564 1.00 92.62 81 THR A O 1
ATOM 620 N N . ASN A 1 82 ? -9.797 6.094 21.828 1.00 94.12 82 ASN A N 1
ATOM 621 C CA . ASN A 1 82 ? -8.773 6.195 20.781 1.00 94.12 82 ASN A CA 1
ATOM 622 C C . ASN A 1 82 ? -8.378 4.831 20.184 1.00 94.12 82 ASN A C 1
ATOM 624 O O . ASN A 1 82 ? -8.172 4.702 18.972 1.00 94.12 82 ASN A O 1
ATOM 628 N N . LEU A 1 83 ? -8.269 3.792 21.018 1.00 96.25 83 LEU A N 1
ATOM 629 C CA . LEU A 1 83 ? -7.944 2.442 20.557 1.00 96.25 83 LEU A CA 1
ATOM 630 C C . LEU A 1 83 ? -9.092 1.824 19.749 1.00 96.25 83 LEU A C 1
ATOM 632 O O . LEU A 1 83 ? -8.848 1.174 18.729 1.00 96.25 83 LEU A O 1
ATOM 636 N N . LYS A 1 84 ? -10.342 2.047 20.168 1.00 96.88 84 LYS A N 1
ATOM 637 C CA . LYS A 1 84 ? -11.535 1.601 19.437 1.00 96.88 84 LYS A CA 1
ATOM 638 C C . LYS A 1 84 ? -11.624 2.262 18.063 1.00 96.88 84 LYS A C 1
ATOM 640 O O . LYS A 1 84 ? -11.863 1.564 17.076 1.00 96.88 84 LYS A O 1
ATOM 645 N N . ASP A 1 85 ? -11.370 3.561 17.998 1.00 96.69 85 ASP A N 1
ATOM 646 C CA . ASP A 1 85 ? -11.376 4.320 16.748 1.00 96.69 85 ASP A CA 1
ATOM 647 C C . ASP A 1 85 ? -10.252 3.850 15.819 1.00 96.69 85 ASP A C 1
ATOM 649 O O . ASP A 1 85 ? -10.480 3.583 14.638 1.00 96.69 85 ASP A O 1
ATOM 653 N N . SER A 1 86 ? -9.055 3.615 16.367 1.00 97.44 86 SER A N 1
ATOM 654 C CA . SER A 1 86 ? -7.927 3.044 15.618 1.00 97.44 86 SER A CA 1
ATOM 655 C C . SER A 1 86 ? -8.248 1.651 15.063 1.00 97.44 86 SER A C 1
ATOM 657 O O . SER A 1 86 ? -7.928 1.345 13.913 1.00 97.44 86 SER A O 1
ATOM 659 N N . LEU A 1 87 ? -8.911 0.798 15.851 1.00 98.00 87 LEU A N 1
ATOM 660 C CA . LEU A 1 87 ? -9.329 -0.534 15.411 1.00 98.00 87 LEU A CA 1
ATOM 661 C C . LEU A 1 87 ? -10.374 -0.456 14.292 1.00 98.00 87 LEU A C 1
ATOM 663 O O . LEU A 1 87 ? -10.335 -1.261 13.360 1.00 98.00 87 LEU A O 1
ATOM 667 N N . GLN A 1 88 ? -11.302 0.497 14.379 1.00 98.19 88 GLN A N 1
ATOM 668 C CA . GLN A 1 88 ? -12.303 0.732 13.346 1.00 98.19 88 GLN A CA 1
ATOM 669 C C . GLN A 1 88 ? -11.649 1.203 12.040 1.00 98.19 88 GLN A C 1
ATOM 671 O O . GLN A 1 88 ? -11.888 0.598 10.994 1.00 98.19 88 GLN A O 1
ATOM 676 N N . ALA A 1 89 ? -10.730 2.169 12.110 1.00 97.88 89 ALA A N 1
ATOM 677 C CA . ALA A 1 89 ? -9.955 2.615 10.955 1.00 97.88 89 ALA A CA 1
ATOM 678 C C . ALA A 1 89 ? -9.158 1.461 10.314 1.00 97.88 89 ALA A C 1
ATOM 680 O O . ALA A 1 89 ? -9.135 1.312 9.093 1.00 97.88 89 ALA A O 1
ATOM 681 N N . LEU A 1 90 ? -8.555 0.576 11.121 1.00 98.19 90 LEU A N 1
ATOM 682 C CA . LEU A 1 90 ? -7.861 -0.608 10.602 1.00 98.19 90 LEU A CA 1
ATOM 683 C C . LEU A 1 90 ? -8.795 -1.575 9.863 1.00 98.19 90 LEU A C 1
ATOM 685 O O . LEU A 1 90 ? -8.384 -2.181 8.871 1.00 98.19 90 LEU A O 1
ATOM 689 N N . LYS A 1 91 ? -10.038 -1.746 10.331 1.00 98.12 91 LYS A N 1
ATOM 690 C CA . LYS A 1 91 ? -11.031 -2.579 9.636 1.00 98.12 91 LYS A CA 1
ATOM 691 C C . LYS A 1 91 ? -11.384 -1.991 8.276 1.00 98.12 91 LYS A C 1
ATOM 693 O O . LYS A 1 91 ? -11.456 -2.744 7.311 1.00 98.12 91 LYS A O 1
ATOM 698 N N . GLU A 1 92 ? -11.557 -0.679 8.188 1.00 97.81 92 GLU A N 1
ATOM 699 C CA . GLU A 1 92 ? -11.837 0.013 6.925 1.00 97.81 92 GLU A CA 1
ATOM 700 C C . GLU A 1 92 ? -10.682 -0.128 5.937 1.00 97.81 92 GLU A C 1
ATOM 702 O O . GLU A 1 92 ? -10.900 -0.536 4.798 1.00 97.81 92 GLU A O 1
ATOM 707 N N . VAL A 1 93 ? -9.442 0.076 6.393 1.00 96.62 93 VAL A N 1
ATOM 708 C CA . VAL A 1 93 ? -8.252 -0.173 5.566 1.00 96.62 93 VAL A CA 1
ATOM 709 C C . VAL A 1 93 ? -8.210 -1.629 5.106 1.00 96.62 93 VAL A C 1
ATOM 711 O O . VAL A 1 93 ? -7.948 -1.893 3.937 1.00 96.62 93 VAL A O 1
ATOM 714 N N . LYS A 1 94 ? -8.504 -2.592 5.987 1.00 96.69 94 LYS A N 1
ATOM 715 C CA . LYS A 1 94 ? -8.561 -4.008 5.605 1.00 96.69 94 LYS A CA 1
ATOM 716 C C . LYS A 1 94 ? -9.600 -4.259 4.508 1.00 96.69 94 LYS A C 1
ATOM 718 O O . LYS A 1 94 ? -9.276 -4.971 3.563 1.00 96.69 94 LYS A O 1
ATOM 723 N N . MET A 1 95 ? -10.810 -3.709 4.632 1.00 96.88 95 MET A N 1
ATOM 724 C CA . MET A 1 95 ? -11.862 -3.865 3.619 1.00 96.88 95 MET A CA 1
ATOM 725 C C . MET A 1 95 ? -11.427 -3.265 2.280 1.00 96.88 95 MET A C 1
ATOM 727 O O . MET A 1 95 ? -11.481 -3.957 1.270 1.00 96.88 95 MET A O 1
ATOM 731 N N . LEU A 1 96 ? -10.877 -2.048 2.288 1.00 95.69 96 LEU A N 1
ATOM 732 C CA . LEU A 1 96 ? -10.366 -1.393 1.083 1.00 95.69 96 LEU A CA 1
ATOM 733 C C . LEU A 1 96 ? -9.277 -2.227 0.394 1.00 95.69 96 LEU A C 1
ATOM 735 O O . LEU A 1 96 ? -9.279 -2.400 -0.819 1.00 95.69 96 LEU A O 1
ATOM 739 N N . LEU A 1 97 ? -8.342 -2.785 1.163 1.00 94.25 97 LEU A N 1
ATOM 740 C CA . LEU A 1 97 ? -7.290 -3.642 0.615 1.00 94.25 97 LEU A CA 1
ATOM 741 C C . LEU A 1 97 ? -7.849 -4.939 0.003 1.00 94.25 97 LEU A C 1
ATOM 743 O O . LEU A 1 97 ? -7.268 -5.459 -0.948 1.00 94.25 97 LEU A O 1
ATOM 747 N N . GLN A 1 98 ? -8.968 -5.460 0.515 1.00 94.44 98 GLN A N 1
ATOM 748 C CA . GLN A 1 98 ? -9.628 -6.645 -0.044 1.00 94.44 98 GLN A CA 1
ATOM 749 C C . GLN A 1 98 ? -10.326 -6.381 -1.384 1.00 94.44 98 GLN A C 1
ATOM 751 O O . GLN A 1 98 ? -10.514 -7.332 -2.137 1.00 94.44 98 GLN A O 1
ATOM 756 N N . GLU A 1 99 ? -10.668 -5.132 -1.709 1.00 95.06 99 GLU A N 1
ATOM 757 C CA . GLU A 1 99 ? -11.291 -4.770 -2.992 1.00 95.06 99 GLU A CA 1
ATOM 758 C C . GLU A 1 99 ? -10.319 -4.878 -4.179 1.00 95.06 99 GLU A C 1
ATOM 760 O O . GLU A 1 99 ? -10.749 -5.062 -5.315 1.00 95.06 99 GLU A O 1
ATOM 765 N N . PHE A 1 100 ? -9.004 -4.822 -3.930 1.00 93.81 100 PHE A N 1
ATOM 766 C CA . PHE A 1 100 ? -7.983 -4.772 -4.985 1.00 93.81 100 PHE A CA 1
ATOM 767 C C . PHE A 1 100 ? -6.917 -5.879 -4.857 1.00 93.81 100 PHE A C 1
ATOM 769 O O . PHE A 1 100 ? -5.716 -5.581 -4.799 1.00 93.81 100 PHE A O 1
ATOM 776 N N . PRO A 1 101 ? -7.302 -7.173 -4.842 1.00 92.88 101 PRO A N 1
ATOM 777 C CA . PRO A 1 101 ? -6.363 -8.274 -4.617 1.00 92.88 101 PRO A CA 1
ATOM 778 C C . PRO A 1 101 ? -5.291 -8.366 -5.713 1.00 92.88 101 PRO A C 1
ATOM 780 O O . PRO A 1 101 ? -4.112 -8.552 -5.413 1.00 92.88 101 PRO A O 1
ATOM 783 N N . THR A 1 102 ? -5.669 -8.161 -6.976 1.00 94.94 102 THR A N 1
ATOM 784 C CA . THR A 1 102 ? -4.750 -8.216 -8.124 1.00 94.94 102 THR A CA 1
ATOM 785 C C . THR A 1 102 ? -3.711 -7.095 -8.077 1.00 94.94 102 THR A C 1
ATOM 787 O O . THR A 1 102 ? -2.527 -7.324 -8.324 1.00 94.94 102 THR A O 1
ATOM 790 N N . LEU A 1 103 ? -4.124 -5.883 -7.690 1.00 94.81 103 LEU A N 1
ATOM 791 C CA . LEU A 1 103 ? -3.217 -4.740 -7.568 1.00 94.81 103 LEU A CA 1
ATOM 792 C C . LEU A 1 103 ? -2.239 -4.920 -6.399 1.00 94.81 103 LEU A C 1
ATOM 794 O O . LEU A 1 103 ? -1.061 -4.573 -6.511 1.00 94.81 103 LEU A O 1
ATOM 798 N N . LEU A 1 104 ? -2.703 -5.506 -5.293 1.00 94.94 104 LEU A N 1
ATOM 799 C CA . LEU A 1 104 ? -1.839 -5.882 -4.178 1.00 94.94 104 LEU A CA 1
ATOM 800 C C . LEU A 1 104 ? -0.781 -6.900 -4.594 1.00 94.94 104 LEU A C 1
ATOM 802 O O . LEU A 1 104 ? 0.389 -6.737 -4.240 1.00 94.94 104 LEU A O 1
ATOM 806 N N . GLU A 1 105 ? -1.156 -7.909 -5.372 1.00 94.88 105 GLU A N 1
ATOM 807 C CA . GLU A 1 105 ? -0.203 -8.905 -5.855 1.00 94.88 105 GLU A CA 1
ATOM 808 C C . GLU A 1 105 ? 0.812 -8.289 -6.828 1.00 94.88 105 GLU A C 1
ATOM 810 O O . GLU A 1 105 ? 2.022 -8.467 -6.661 1.00 94.88 105 GLU A O 1
ATOM 815 N N . ALA A 1 106 ? 0.361 -7.436 -7.752 1.00 96.00 106 ALA A N 1
ATOM 816 C CA . ALA A 1 106 ? 1.259 -6.675 -8.617 1.00 96.00 106 ALA A CA 1
ATOM 817 C C . ALA A 1 106 ? 2.232 -5.797 -7.818 1.00 96.00 106 ALA A C 1
ATOM 819 O O . ALA A 1 106 ? 3.422 -5.761 -8.132 1.00 96.00 106 ALA A O 1
ATOM 820 N N . SER A 1 107 ? 1.779 -5.154 -6.735 1.00 95.56 107 SER A N 1
ATOM 821 C CA . SER A 1 107 ? 2.653 -4.350 -5.872 1.00 95.56 107 SER A CA 1
ATOM 822 C C . SER A 1 107 ? 3.782 -5.180 -5.241 1.00 95.56 107 SER A C 1
ATOM 824 O O . SER A 1 107 ? 4.932 -4.731 -5.199 1.00 95.56 107 SER A O 1
ATOM 826 N N . ARG A 1 108 ? 3.495 -6.423 -4.822 1.00 96.31 108 ARG A N 1
ATOM 827 C CA . ARG A 1 108 ? 4.497 -7.354 -4.276 1.00 96.31 108 ARG A CA 1
ATOM 828 C C . ARG A 1 108 ? 5.510 -7.756 -5.337 1.00 96.31 108 ARG A C 1
ATOM 830 O O . ARG A 1 108 ? 6.712 -7.760 -5.066 1.00 96.31 108 ARG A O 1
ATOM 837 N N . LEU A 1 109 ? 5.046 -8.036 -6.552 1.00 97.12 109 LEU A N 1
ATOM 838 C CA . LEU A 1 109 ? 5.916 -8.342 -7.687 1.00 97.12 109 LEU A CA 1
ATOM 839 C C . LEU A 1 109 ? 6.777 -7.128 -8.075 1.00 97.12 109 LEU A C 1
ATOM 841 O O . LEU A 1 109 ? 7.965 -7.276 -8.360 1.00 97.12 109 LEU A O 1
ATOM 845 N N . CYS A 1 110 ? 6.246 -5.906 -7.979 1.00 97.00 110 CYS A N 1
ATOM 846 C CA . CYS A 1 110 ? 7.008 -4.680 -8.222 1.00 97.00 110 CYS A CA 1
ATOM 847 C C . CYS A 1 110 ? 8.171 -4.468 -7.240 1.00 97.00 110 CYS A C 1
ATOM 849 O O . CYS A 1 110 ? 9.149 -3.802 -7.598 1.00 97.00 110 CYS A O 1
ATOM 851 N N . ILE A 1 111 ? 8.100 -4.999 -6.014 1.00 96.31 111 ILE A N 1
ATOM 852 C CA . ILE A 1 111 ? 9.228 -4.973 -5.064 1.00 96.31 111 ILE A CA 1
ATOM 853 C C . ILE A 1 111 ? 10.375 -5.859 -5.574 1.00 96.31 111 ILE A C 1
ATOM 855 O O . ILE A 1 111 ? 11.541 -5.510 -5.396 1.00 96.31 111 ILE A O 1
ATOM 859 N N . GLN A 1 112 ? 10.049 -6.967 -6.245 1.00 95.81 112 GLN A N 1
ATOM 860 C CA . GLN A 1 112 ? 11.013 -7.943 -6.762 1.00 95.81 112 GLN A CA 1
ATOM 861 C C . GLN A 1 112 ? 11.568 -7.567 -8.146 1.00 95.81 112 GLN A C 1
ATOM 863 O O . GLN A 1 112 ? 12.695 -7.935 -8.483 1.00 95.81 112 GLN A O 1
ATOM 868 N N . ALA A 1 113 ? 10.801 -6.816 -8.939 1.00 96.56 113 ALA A N 1
ATOM 869 C CA . ALA A 1 113 ? 11.194 -6.365 -10.269 1.00 96.56 113 ALA A CA 1
ATOM 870 C C . ALA A 1 113 ? 12.422 -5.435 -10.237 1.00 96.56 113 ALA A C 1
ATOM 872 O O . ALA A 1 113 ? 12.530 -4.525 -9.403 1.00 96.56 113 ALA A O 1
ATOM 873 N N . LYS A 1 114 ? 13.343 -5.639 -11.186 1.00 96.00 114 LYS A N 1
ATOM 874 C CA . LYS A 1 114 ? 14.633 -4.934 -11.257 1.00 96.00 114 LYS A CA 1
ATOM 875 C C . LYS A 1 114 ? 14.520 -3.638 -12.040 1.00 96.00 114 LYS A C 1
ATOM 877 O O . LYS A 1 114 ? 15.187 -2.656 -11.707 1.00 96.00 114 LYS A O 1
ATOM 882 N N . THR A 1 115 ? 13.694 -3.632 -13.082 1.00 97.62 115 THR A N 1
ATOM 883 C CA . THR A 1 115 ? 13.599 -2.506 -14.012 1.00 97.62 115 THR A CA 1
ATOM 884 C C . THR A 1 115 ? 12.296 -1.734 -13.837 1.00 97.62 115 THR A C 1
ATOM 886 O O . THR A 1 115 ? 11.292 -2.240 -13.338 1.00 97.62 115 THR A O 1
ATOM 889 N N . LYS A 1 116 ? 12.299 -0.462 -14.250 1.00 95.44 116 LYS A N 1
ATOM 890 C CA . LYS A 1 116 ? 11.083 0.365 -14.248 1.00 95.44 116 LYS A CA 1
ATOM 891 C C . LYS A 1 116 ? 10.042 -0.147 -15.249 1.00 95.44 116 LYS A C 1
ATOM 893 O O . LYS A 1 116 ? 8.853 -0.042 -14.977 1.00 95.44 116 LYS A O 1
ATOM 898 N N . GLN A 1 117 ? 10.494 -0.706 -16.372 1.00 97.00 117 GLN A N 1
ATOM 899 C CA . GLN A 1 117 ? 9.627 -1.269 -17.408 1.00 97.00 117 GLN A CA 1
ATOM 900 C C . GLN A 1 117 ? 8.879 -2.504 -16.896 1.00 97.00 117 GLN A C 1
ATOM 902 O O . GLN A 1 117 ? 7.666 -2.566 -17.041 1.00 97.00 117 GLN A O 1
ATOM 907 N N . GLU A 1 118 ? 9.568 -3.425 -16.214 1.00 96.06 118 GLU A N 1
ATOM 908 C CA . GLU A 1 118 ? 8.937 -4.589 -15.568 1.00 96.06 118 GLU A CA 1
ATOM 909 C C . GLU A 1 118 ? 7.858 -4.165 -14.564 1.00 96.06 118 GLU A C 1
ATOM 911 O O . GLU A 1 118 ? 6.759 -4.710 -14.567 1.00 96.06 118 GLU A O 1
ATOM 916 N N . LYS A 1 119 ? 8.138 -3.151 -13.733 1.00 96.81 119 LYS A N 1
ATOM 917 C CA . LYS A 1 119 ? 7.152 -2.620 -12.777 1.00 96.81 119 LYS A CA 1
ATOM 918 C C . LYS A 1 119 ? 5.934 -2.026 -13.482 1.00 96.81 119 LYS A C 1
ATOM 920 O O . LYS A 1 119 ? 4.816 -2.270 -13.047 1.00 96.81 119 LYS A O 1
ATOM 925 N N . ALA A 1 120 ? 6.148 -1.269 -14.559 1.00 96.25 120 ALA A N 1
ATOM 926 C CA . ALA A 1 120 ? 5.060 -0.690 -15.340 1.00 96.25 120 ALA A CA 1
ATOM 927 C C . ALA A 1 120 ? 4.180 -1.778 -15.971 1.00 96.25 120 ALA A C 1
ATOM 929 O O . ALA A 1 120 ? 2.964 -1.704 -15.856 1.00 96.25 120 ALA A O 1
ATOM 930 N N . LEU A 1 121 ? 4.788 -2.809 -16.564 1.00 95.69 121 LEU A N 1
ATOM 931 C CA . LEU A 1 121 ? 4.074 -3.955 -17.131 1.00 95.69 121 LEU A CA 1
ATOM 932 C C . LEU A 1 121 ? 3.218 -4.676 -16.084 1.00 95.69 121 LEU A C 1
ATOM 934 O O . LEU A 1 121 ? 2.032 -4.863 -16.316 1.00 95.69 121 LEU A O 1
ATOM 938 N N . LEU A 1 122 ? 3.778 -5.000 -14.914 1.00 96.44 122 LEU A N 1
ATOM 939 C CA . LEU A 1 122 ? 3.043 -5.667 -13.830 1.00 96.44 122 LEU A CA 1
ATOM 940 C C . LEU A 1 122 ? 1.806 -4.878 -13.373 1.00 96.44 122 LEU A C 1
ATOM 942 O O . LEU A 1 122 ? 0.743 -5.459 -13.170 1.00 96.44 122 LEU A O 1
ATOM 946 N N . VAL A 1 123 ? 1.937 -3.555 -13.222 1.00 95.31 123 VAL A N 1
ATOM 947 C CA . VAL A 1 123 ? 0.813 -2.693 -12.823 1.00 95.31 123 VAL A CA 1
ATOM 948 C C . VAL A 1 123 ? -0.220 -2.586 -13.942 1.00 95.31 123 VAL A C 1
ATOM 950 O O . VAL A 1 123 ? -1.410 -2.701 -13.670 1.00 95.31 123 VAL A O 1
ATOM 953 N N . LEU A 1 124 ? 0.213 -2.396 -15.192 1.00 95.38 124 LEU A N 1
ATOM 954 C CA . LEU A 1 124 ? -0.696 -2.329 -16.338 1.00 95.38 124 LEU A CA 1
ATOM 955 C C . LEU A 1 124 ? -1.497 -3.626 -16.487 1.00 95.38 124 LEU A C 1
ATOM 957 O O . LEU A 1 124 ? -2.710 -3.557 -16.644 1.00 95.38 124 LEU A O 1
ATOM 961 N N . SER A 1 125 ? -0.856 -4.791 -16.362 1.00 93.38 125 SER A N 1
ATOM 962 C CA . SER A 1 125 ? -1.546 -6.087 -16.379 1.00 93.38 125 SER A CA 1
ATOM 963 C C . SER A 1 125 ? -2.591 -6.196 -15.267 1.00 93.38 125 SER A C 1
ATOM 965 O O . SER A 1 125 ? -3.708 -6.624 -15.525 1.00 93.38 125 SER A O 1
ATOM 967 N N . ALA A 1 126 ? -2.280 -5.745 -14.048 1.00 94.75 126 ALA A N 1
ATOM 968 C CA . ALA A 1 126 ? -3.247 -5.770 -12.951 1.00 94.75 126 ALA A CA 1
ATOM 969 C C . ALA A 1 126 ? -4.433 -4.811 -13.142 1.00 94.75 126 ALA A C 1
ATOM 971 O O . ALA A 1 126 ? -5.513 -5.079 -12.623 1.00 94.75 126 ALA A O 1
ATOM 972 N N . LEU A 1 127 ? -4.236 -3.693 -13.851 1.00 93.06 127 LEU A N 1
ATOM 973 C CA . LEU A 1 127 ? -5.278 -2.694 -14.108 1.00 93.06 127 LEU A CA 1
ATOM 974 C C . LEU A 1 127 ? -6.192 -3.059 -15.274 1.00 93.06 127 LEU A C 1
ATOM 976 O O . LEU A 1 127 ? -7.360 -2.682 -15.262 1.00 93.06 127 LEU A O 1
ATOM 980 N N . MET A 1 128 ? -5.663 -3.741 -16.289 1.00 90.50 128 MET A N 1
ATOM 981 C CA . MET A 1 128 ? -6.452 -4.117 -17.463 1.00 90.50 128 MET A CA 1
ATOM 982 C C . MET A 1 128 ? -7.453 -5.236 -17.161 1.00 90.50 128 MET A C 1
ATOM 984 O O . MET A 1 128 ? -8.409 -5.380 -17.916 1.00 90.50 128 MET A O 1
ATOM 988 N N . GLY A 1 129 ? -7.276 -5.958 -16.045 1.00 74.62 129 GLY A N 1
ATOM 989 C CA . GLY A 1 129 ? -8.004 -7.197 -15.789 1.00 74.62 129 GLY A CA 1
ATOM 990 C C . GLY A 1 129 ? -7.601 -8.276 -16.799 1.00 74.62 129 GLY A C 1
ATOM 991 O O . GLY A 1 129 ? -7.132 -7.966 -17.894 1.00 74.62 129 GLY A O 1
ATOM 992 N N . ASP A 1 130 ? -7.745 -9.541 -16.419 1.00 56.19 130 ASP A N 1
ATOM 993 C CA . ASP A 1 130 ? -7.859 -10.602 -17.427 1.00 56.19 130 ASP A CA 1
ATOM 994 C C . ASP A 1 130 ? -9.286 -10.609 -17.997 1.00 56.19 130 ASP A C 1
ATOM 996 O O . ASP A 1 130 ? -10.233 -10.355 -17.208 1.00 56.19 130 ASP A O 1
#

Secondary structure (DSSP, 8-state):
--PPPHHHHHHHHHTSPPBPTTT--BS------PPP-----------PPPGGGTTTGGGS---------------HHHHHHHHHHHHHHHHHHHHHHHH-HHHHHHHHHHHH--SHHHHHHHHHHHHH--

Foldseek 3Di:
DDDDDPVVVVVVVPVPQDADPVPRDGDDDPDDDDDDDDDDDPDPDDPPDPPVVVVVVPPPDDDDDDDPPPPPPPPVVNVVVVVVVVVVVVVVVVVVCVVQVQQVVLVVVLVVDDDPVSNVVSNVDSVVDD

InterPro domains:
  IPR001878 Zinc finger, CCHC-type [PF00098] (19-30)

Organism: Araneus ventricosus (NCBI:txid182803)

pLDDT: mean 70.38, std 21.3, range [33.25, 98.19]

Sequence (130 aa):
MLGKCLMCTLNKRFERKPKCENCGETGHLAAGKALPVIKKTPSTRQPGKRYAQAAADKTKNEEQTGEKETEAKTDEDTVLTNLKDSLQALKEVKMLLQEFPTLLEASRLCIQAKTKQEKALLVLSALMGD

=== Feature glossary ===
Each block in this record encodes a different view of the same protein. In brief:

Predicted aligned error. PAE(i, j) answers: if I align the predicted and true structures on residue i, how far off (in Å) do I expect residue j to be? A b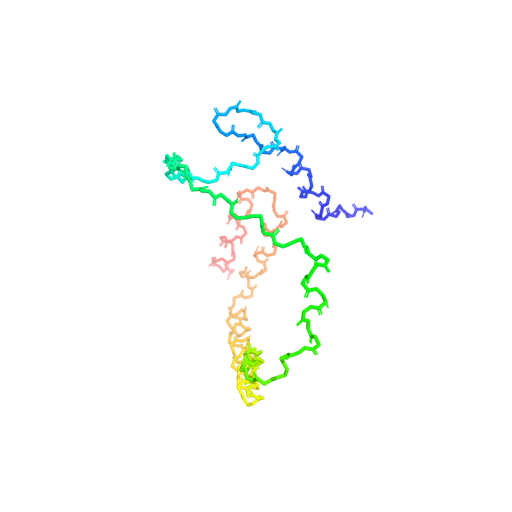lock-diagonal PAE matrix with low values on the blocks and high values off-diagonal is the signature of a multi-domain protein with confident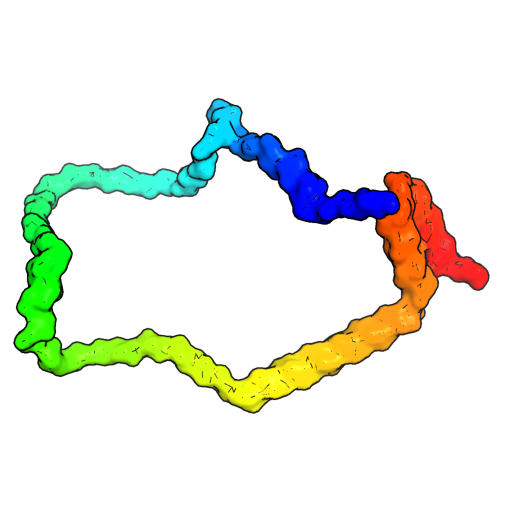ly predicted domains but uncertain inter-domain orientation.

Contact-map, Ramachandran, and PAE plots. Plot images: a contact map (which residues are close in 3D, as an N×N binary image), a Ramachandran scatter (backbone torsion angles, revealing secondary-structure composition at a glance), and — for AlphaFold structures — a PAE heatmap (pairwise prediction confidence).

Backbone torsions (φ/ψ). φ (phi) and ψ (psi) are the two rotatable backbone dihedrals per residue: φ is the C(i-1)–N–Cα–C torsion, ψ is the N–Cα–C–N(i+1) torsion, both in degrees on (−180°, 180°]. α-helical residues cluster near (−60°, −45°); β-strand residues near (−120°, +130°). A Ramachandran plot is simply a scatter of (φ, ψ) for every residue.

Foldseek 3Di. A 3Di character summarizes, for each residue, the relative orientation of the Cα frame of its nearest spatial neighbor. Because it encodes fold topology rather than chemistry, 3Di alignments detect remote structural similarity that sequence alignment misses.

Radius of gyration, Cα contacts, bounding box. Three whole-structure scalars: the radius of gyration (RMS distance of Cα from centroid, in Å), the count of Cα–Cα contacts (pairs closer than 8 Å and separated by more than four residues in sequence — i.e. tertiary, not local, contacts), and the bounding-box dimensions. Together they distinguish compact globular folds from extended fibres or disordered chains.

Sequence. Sequence gives the chain of amino acids in standard one-letter code (A=alanine, C=cysteine, …, Y=tyrosine), read N→C. It is the only feature that is directly encoded by the gene; all structural features are derived from the folded form of this sequence.

mmCIF coordinates. Atomic coordinates in PDBx/mmCIF format — the same representation the Protein Data Bank distributes. Each line of the _atom_site loop places one backbone atom in Cartesian space (units: ångströms, origin: arbitrary).

Secondary structure (3-state, P-SEA). Three-state secondary structure (P-SEA) collapses the eight DSSP classes into helix (a), strand (b), and coil (c). P-SEA assigns these from Cα geometry alone — distances and angles — without requiring backbone oxygens, so it works on any Cα trace.

InterPro / GO / CATH / organism. Functional annotations link the protein to curated databases. InterPro entries identify conserved domains and families by matching the sequence against member-database signatures (Pfam, PROSITE, CDD, …). Gene Ontology (GO) terms describe molecular function, biological process, and cellular component in a controlled vocabulary. CATH places the structure in a hierarchical fold classification (Class/Architecture/Topology/Homologous-superfamily). The organism is the source species.

B-factor. B-factor (Debye–Waller factor) reflects atomic displacement in the crystal lattice. It is an experimental observable (units Å²), not a prediction; low values mean the atom is pinned down, high values mean it moves or is heterogeneous across the crystal.

Rendered structure images. Structure images are PyMOL renders from six orthogonal camera directions. Cartoon representation draws helices as coils and strands as arrows; sticks shows the backbone as bonds; surface shows the solvent-excluded envelope. Rainbow coloring maps sequence position to hue (blue→red, N→C); chain coloring assigns a distinct color per polypeptide.

Solvent-accessible surface area. Solvent-accessible surface area (SASA) is the area in Å² traced out by the centre of a 1.4 Å probe sphere (a water molecule) rolled over the protein's van der Waals surface (Shrake–Rupley / Lee–Richards construction). Buried residues have near-zero SASA; fully exposed residues can exceed 200 Å². The total SASA scales roughly with the number of surface residues.

Secondary structure (8-state, DSSP). The SS8 string is DSSP's per-residue secondary-structure call. α-helix (H) means an i→i+4 H-bond ladder; β-strand (E) means the residue participates in a β-sheet; 3₁₀ (G) and π (I) are tighter and wider helices; T/S are turns/bends; '-' is loop.

pLDDT. For AlphaFold models, the B-factor field carries pLDDT — the model's own estimate of local accuracy on a 0–100 scale. Regions with pLDDT<50 should be treated as essentially unmodeled; they often correspond to intrinsically disordered segments.

Nearest PDB structures. Nearest PDB neighbors are the top structural matches found by Foldseek when searching this structure against the entire Protein Data Bank. Each hit reports a TM-score (0 to 1; >0.5 almost always implies the same fold) and an E-value. These are *structural* homologs — they may share no detectable sequence similarity.